Protein AF-A0A9P5YSJ4-F1 (afdb_monomer_lite)

Sequence (123 aa):
MPAFKGSVMRPAPGRNPAHFGEIRGFPVGSRWPGRRELCDDGVHAPLTGGIHGRMREGAFSVVLSGGYDDDIDLGNEFTYTGQGGQSRREKGVRWDNVQIKDQEWTRGNLALAISWRTKKVPL

Foldseek 3Di:
DDDDPDCQDAAAPPAALAAADDQPPADPPRDDPALNVCCNSSVARDRDDFWDFDLQAATRGGDDDCLDVPWADPPVDIDDDDDDQFDDDDPPDPHRRDRNDDDDCDDRNSRHVVCVVVVDHHD

InterPro domains:
  IPR003105 SRA-YDG [PF02182] (19-120)
  IPR003105 SRA-YDG [PS51015] (21-123)
  IPR003105 SRA-YDG [SM00466] (16-123)
  IPR015947 PUA-like superfamily [SSF88697] (16-116)
  IPR036987 SRA-YDG superfamily [G3DSA:2.30.280.10] (11-122)
  IPR045134 UHRF1/2-like [PTHR14140] (16-120)

Radius of gyration: 14.96 Å; chains: 1; bounding box: 36×37×41 Å

pLDDT: mean 84.12, std 16.14, range [28.53, 97.12]

Structure (mmCIF, N/CA/C/O backbone):
data_AF-A0A9P5YSJ4-F1
#
_entry.id   AF-A0A9P5YSJ4-F1
#
loop_
_atom_site.group_PDB
_atom_site.id
_atom_site.type_symbol
_atom_site.label_atom_id
_atom_site.label_alt_id
_atom_site.label_comp_id
_atom_site.label_asym_id
_atom_site.label_entity_id
_atom_site.label_seq_id
_atom_site.pdbx_PDB_ins_code
_atom_site.Cartn_x
_atom_site.Cartn_y
_atom_site.Cartn_z
_atom_site.occupancy
_atom_site.B_iso_or_equiv
_atom_site.auth_seq_id
_atom_site.auth_comp_id
_atom_site.auth_asym_id
_atom_site.auth_atom_id
_atom_site.pdbx_PDB_model_num
ATOM 1 N N . MET A 1 1 ? 5.911 21.666 -4.340 1.00 35.66 1 MET A N 1
ATOM 2 C CA . MET A 1 1 ? 5.943 20.302 -4.916 1.00 35.66 1 MET A CA 1
ATOM 3 C C . MET A 1 1 ? 4.606 20.041 -5.595 1.00 35.66 1 MET A C 1
ATOM 5 O O . MET A 1 1 ? 3.603 20.126 -4.893 1.00 35.66 1 MET A O 1
ATOM 9 N N . PRO A 1 2 ? 4.538 19.813 -6.917 1.00 28.53 2 PRO A N 1
ATOM 10 C CA . PRO A 1 2 ? 3.259 19.590 -7.580 1.00 28.53 2 PRO A CA 1
ATOM 11 C C . PRO A 1 2 ? 2.683 18.231 -7.161 1.00 28.53 2 PRO A C 1
ATOM 13 O O . PRO A 1 2 ? 3.406 17.240 -7.052 1.00 28.53 2 PRO A O 1
ATOM 16 N N . ALA A 1 3 ? 1.381 18.207 -6.883 1.00 34.78 3 ALA A N 1
ATOM 17 C CA . ALA A 1 3 ? 0.645 16.998 -6.548 1.00 34.78 3 ALA A CA 1
ATOM 18 C C . ALA A 1 3 ? 0.720 15.981 -7.698 1.00 34.78 3 ALA A C 1
ATOM 20 O O . ALA A 1 3 ? 0.658 16.336 -8.876 1.00 34.78 3 ALA A O 1
ATOM 21 N N . PHE A 1 4 ? 0.851 14.704 -7.346 1.00 37.28 4 PHE A N 1
ATOM 22 C CA . PHE A 1 4 ? 0.876 13.599 -8.295 1.00 37.28 4 PHE A CA 1
ATOM 23 C C . PHE A 1 4 ? -0.437 13.563 -9.105 1.00 37.28 4 PHE A C 1
ATOM 25 O O . PHE A 1 4 ? -1.494 13.302 -8.539 1.00 37.28 4 PHE A O 1
ATOM 32 N N . LYS A 1 5 ? -0.385 13.802 -10.427 1.00 32.56 5 LYS A N 1
ATOM 33 C CA . LYS A 1 5 ? -1.513 13.623 -11.371 1.00 32.56 5 LYS A CA 1
ATOM 34 C C . LYS A 1 5 ? -1.737 12.133 -11.694 1.00 32.56 5 LYS A C 1
ATOM 36 O O . LYS A 1 5 ? -1.721 11.725 -12.850 1.00 32.56 5 LYS A O 1
ATOM 41 N N . GLY A 1 6 ? -1.904 11.300 -10.671 1.00 39.47 6 GLY A N 1
ATOM 42 C CA . GLY A 1 6 ? -2.581 10.013 -10.828 1.00 39.47 6 GLY A CA 1
ATOM 43 C C . GLY A 1 6 ? -4.066 10.261 -10.607 1.00 39.47 6 GLY A C 1
ATOM 44 O O . GLY A 1 6 ? -4.416 10.908 -9.624 1.00 39.47 6 GLY A O 1
ATOM 45 N N . SER A 1 7 ? -4.931 9.823 -11.518 1.00 43.53 7 SER A N 1
ATOM 46 C CA . SER A 1 7 ? -6.385 9.925 -11.380 1.00 43.53 7 SER A CA 1
ATOM 47 C C . SER A 1 7 ? -6.856 9.115 -10.168 1.00 43.53 7 SER A C 1
ATOM 49 O O . SER A 1 7 ? -7.255 7.960 -10.298 1.00 43.53 7 SER A O 1
ATOM 51 N N . VAL A 1 8 ? -6.775 9.697 -8.971 1.00 53.78 8 VAL A N 1
ATOM 52 C CA . VAL A 1 8 ? -7.507 9.198 -7.810 1.00 53.78 8 VAL A CA 1
ATOM 53 C C . VAL A 1 8 ? -8.962 9.501 -8.118 1.00 53.78 8 VAL A C 1
ATOM 55 O O . VAL A 1 8 ? -9.412 10.644 -8.011 1.00 53.78 8 VAL A O 1
ATOM 58 N N . MET A 1 9 ? -9.666 8.496 -8.629 1.00 61.09 9 MET A N 1
ATOM 59 C CA . MET A 1 9 ? -11.098 8.604 -8.832 1.00 61.09 9 MET A CA 1
ATOM 60 C C . MET A 1 9 ? -11.746 8.827 -7.466 1.00 61.09 9 MET A C 1
ATOM 62 O O . MET A 1 9 ? -11.280 8.300 -6.454 1.00 61.09 9 MET A O 1
ATOM 66 N N . ARG A 1 10 ? -12.755 9.698 -7.422 1.00 76.31 10 ARG A N 1
ATOM 67 C CA . ARG A 1 10 ? -13.410 10.028 -6.161 1.00 76.31 10 ARG A CA 1
ATOM 68 C C . ARG A 1 10 ? -14.288 8.838 -5.750 1.00 76.31 10 ARG A C 1
ATOM 70 O O . ARG A 1 10 ? -15.048 8.367 -6.594 1.00 76.31 10 ARG A O 1
ATOM 77 N N . PRO A 1 11 ? -14.185 8.376 -4.496 1.00 84.69 11 PRO A N 1
ATOM 78 C CA . PRO A 1 11 ? -15.149 7.464 -3.890 1.00 84.69 11 PRO A CA 1
ATOM 79 C C . PRO A 1 11 ? -16.582 7.978 -4.017 1.00 84.69 11 PRO A C 1
ATOM 81 O O . PRO A 1 11 ? -16.802 9.164 -4.299 1.00 84.69 11 PRO A O 1
ATOM 84 N N . ALA A 1 12 ? -17.553 7.117 -3.714 1.00 87.75 12 ALA A N 1
ATOM 85 C CA . ALA A 1 12 ? -18.939 7.538 -3.607 1.00 87.75 12 ALA A CA 1
ATOM 86 C C . ALA A 1 12 ? -19.092 8.670 -2.566 1.00 87.75 12 ALA A C 1
ATOM 88 O O . ALA A 1 12 ? -18.323 8.742 -1.595 1.00 87.75 12 ALA A O 1
ATOM 89 N N . PRO A 1 13 ? -20.075 9.574 -2.741 1.00 88.00 13 PRO A N 1
ATOM 90 C CA . PRO A 1 13 ? -20.339 10.639 -1.781 1.0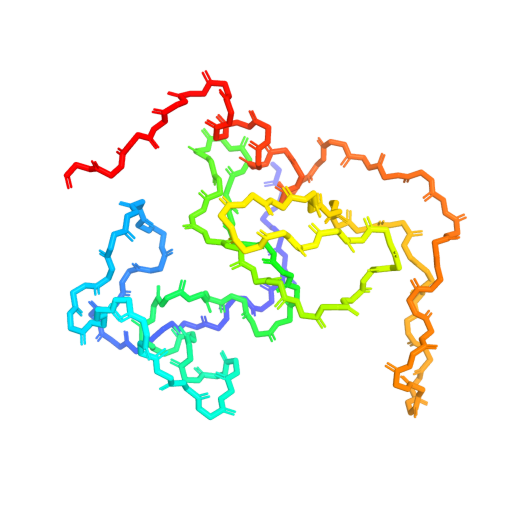0 88.00 13 PRO A CA 1
ATOM 91 C C . PRO A 1 13 ? -20.433 10.112 -0.342 1.00 88.00 13 PRO A C 1
ATOM 93 O O . PRO A 1 13 ? -21.083 9.105 -0.078 1.00 88.00 13 PRO A O 1
ATOM 96 N N . GLY A 1 14 ? -19.766 10.793 0.593 1.00 86.31 14 GLY A N 1
ATOM 97 C CA . GLY A 1 14 ? -19.744 10.406 2.009 1.00 86.31 14 GLY A CA 1
ATOM 98 C C . GLY A 1 14 ? -18.691 9.359 2.392 1.00 86.31 14 GLY A C 1
ATOM 99 O O . GLY A 1 14 ? -18.572 9.040 3.573 1.00 86.31 14 GLY A O 1
ATOM 100 N N . ARG A 1 15 ? -17.886 8.851 1.449 1.00 89.06 15 ARG A N 1
ATOM 101 C CA . ARG A 1 15 ? -16.777 7.930 1.747 1.00 89.06 15 ARG A CA 1
ATOM 102 C C . ARG A 1 15 ? -15.437 8.665 1.851 1.00 89.06 15 ARG A C 1
ATOM 104 O O . ARG A 1 15 ? -15.091 9.475 0.991 1.00 89.06 15 ARG A O 1
ATOM 111 N N . ASN A 1 16 ? -14.662 8.351 2.894 1.00 89.19 16 ASN A N 1
ATOM 112 C CA . ASN A 1 16 ? -13.289 8.829 3.070 1.00 89.19 16 ASN A CA 1
ATOM 113 C C . ASN A 1 16 ? -12.294 7.655 2.981 1.00 89.19 16 ASN A C 1
ATOM 115 O O . ASN A 1 16 ? -12.172 6.902 3.942 1.00 89.19 16 ASN A O 1
ATOM 119 N N . PRO A 1 17 ? -11.542 7.526 1.880 1.00 88.00 17 PRO A N 1
ATOM 120 C CA . PRO A 1 17 ? -10.584 6.448 1.685 1.00 88.00 17 PRO A CA 1
ATOM 121 C C . PRO A 1 17 ? -9.225 6.756 2.318 1.00 88.00 17 PRO A C 1
ATOM 123 O O . PRO A 1 17 ? -8.362 5.886 2.387 1.00 88.00 17 PRO A O 1
ATOM 126 N N . ALA A 1 18 ? -8.997 8.006 2.733 1.00 91.12 18 ALA A N 1
ATOM 127 C CA . ALA A 1 18 ? -7.839 8.423 3.513 1.00 91.12 18 ALA A CA 1
ATOM 128 C C . ALA A 1 18 ? -8.173 8.302 5.008 1.00 91.12 18 ALA A C 1
ATOM 130 O O . ALA A 1 18 ? -8.123 9.274 5.763 1.00 91.12 18 ALA A O 1
ATOM 131 N N . HIS A 1 19 ? -8.601 7.104 5.399 1.00 90.19 19 HIS A N 1
ATOM 132 C CA . HIS A 1 19 ? -8.939 6.723 6.762 1.00 90.19 19 HIS A CA 1
ATOM 133 C C . HIS A 1 19 ? -8.015 5.579 7.185 1.00 90.19 19 HIS A C 1
ATOM 135 O O . HIS A 1 19 ? -7.749 4.677 6.394 1.00 90.19 19 HIS A O 1
ATOM 141 N N . PHE A 1 20 ? -7.492 5.639 8.409 1.00 92.25 20 PHE A N 1
ATOM 142 C CA . PHE A 1 20 ? -6.747 4.528 8.992 1.00 92.25 20 PHE A CA 1
ATOM 143 C C . PHE A 1 20 ? -7.724 3.630 9.733 1.00 92.25 20 PHE A C 1
ATOM 145 O O . PHE A 1 20 ? -8.369 4.102 10.665 1.00 92.25 20 PHE A O 1
ATOM 152 N N . GLY A 1 21 ? -7.781 2.356 9.349 1.00 92.06 21 GLY A N 1
ATOM 153 C CA . GLY A 1 21 ? -8.611 1.369 10.026 1.00 92.06 21 GLY A CA 1
ATOM 154 C C . GLY A 1 21 ? -9.794 0.871 9.229 1.00 92.06 21 GLY A C 1
ATOM 155 O O . GLY A 1 21 ? -9.824 0.939 8.001 1.00 92.06 21 GLY A O 1
ATOM 156 N N . GLU A 1 22 ? -10.742 0.308 9.969 1.00 91.94 22 GLU A N 1
ATOM 157 C CA . GLU A 1 22 ? -11.909 -0.359 9.417 1.00 91.94 22 GLU A CA 1
ATOM 158 C C . GLU A 1 22 ? -12.846 0.625 8.713 1.00 91.94 22 GLU A C 1
ATOM 160 O O . GLU A 1 22 ? -13.151 1.713 9.204 1.00 91.94 22 GLU A O 1
ATOM 165 N N . ILE A 1 23 ? -13.373 0.209 7.563 1.00 92.31 23 ILE A N 1
ATOM 166 C CA . ILE A 1 23 ? -14.403 0.969 6.862 1.00 92.31 23 ILE A CA 1
ATOM 167 C C . ILE A 1 23 ? -15.772 0.455 7.301 1.00 92.31 23 ILE A C 1
ATOM 169 O O . ILE A 1 23 ? -16.128 -0.704 7.088 1.00 92.31 23 ILE A O 1
ATOM 173 N N . ARG A 1 24 ? -16.578 1.345 7.889 1.00 91.19 24 ARG A N 1
ATOM 174 C CA . ARG A 1 24 ? -17.929 1.012 8.363 1.00 91.19 24 ARG A CA 1
ATOM 175 C C . ARG A 1 24 ? -18.786 0.396 7.252 1.00 91.19 24 ARG A C 1
ATOM 177 O O . ARG A 1 24 ? -18.911 0.963 6.161 1.00 91.19 24 ARG A O 1
ATOM 184 N N . GLY A 1 25 ? -19.430 -0.720 7.593 1.00 92.81 25 GLY A N 1
ATOM 185 C CA . GLY A 1 25 ? -20.307 -1.485 6.704 1.00 92.81 25 GLY A CA 1
ATOM 186 C C . GLY A 1 25 ? -19.614 -2.623 5.952 1.00 92.81 25 GLY A C 1
ATOM 187 O O . GLY A 1 25 ? -20.308 -3.401 5.308 1.00 92.81 25 GLY A O 1
ATOM 188 N N . PHE A 1 26 ? -18.288 -2.755 6.066 1.00 94.19 26 PHE A N 1
ATOM 189 C CA . PHE A 1 26 ? -17.510 -3.777 5.362 1.00 94.19 26 PHE A CA 1
ATOM 190 C C . PHE A 1 26 ? -16.632 -4.567 6.338 1.00 94.19 26 PHE A C 1
ATOM 192 O O . PHE A 1 26 ? -15.452 -4.250 6.498 1.00 94.19 26 PHE A O 1
ATOM 199 N N . PRO A 1 27 ? -17.187 -5.586 7.022 1.00 95.50 27 PRO A N 1
ATOM 200 C CA . PRO A 1 27 ? -16.397 -6.445 7.897 1.00 95.50 27 PRO A CA 1
ATOM 201 C C . PRO A 1 27 ? -15.356 -7.252 7.106 1.00 95.50 27 PRO A C 1
ATOM 203 O O . PRO A 1 27 ? -15.470 -7.429 5.887 1.00 95.50 27 PRO A O 1
ATOM 206 N N . VAL A 1 28 ? -14.360 -7.793 7.812 1.00 95.81 28 VAL A N 1
ATOM 207 C CA . VAL A 1 28 ? -13.384 -8.734 7.240 1.00 95.81 28 VAL A CA 1
ATOM 208 C C . VAL A 1 28 ? -14.113 -9.881 6.526 1.00 95.81 28 VAL A C 1
ATOM 210 O O . VAL A 1 28 ? -15.081 -10.436 7.043 1.00 95.81 28 VAL A O 1
ATOM 213 N N . GLY A 1 29 ? -13.660 -10.213 5.314 1.00 95.88 29 GLY A N 1
ATOM 214 C CA . GLY A 1 29 ? -14.298 -11.207 4.441 1.00 95.88 29 GLY A CA 1
ATOM 215 C C . GLY A 1 29 ? -15.295 -10.629 3.429 1.00 95.88 29 GLY A C 1
ATOM 216 O O . GLY A 1 29 ? -15.768 -11.372 2.565 1.00 95.88 29 GLY A O 1
ATOM 217 N N . SER A 1 30 ? -15.577 -9.322 3.486 1.00 97.12 30 SER A N 1
ATOM 218 C CA . SER A 1 30 ? -16.336 -8.612 2.445 1.00 97.12 30 SER A CA 1
ATOM 219 C C . SER A 1 30 ? -15.694 -8.785 1.064 1.00 97.12 30 SER A C 1
ATOM 221 O O . SER A 1 30 ? -14.471 -8.872 0.937 1.00 97.12 30 SER A O 1
ATOM 223 N N . ARG A 1 31 ? -16.526 -8.858 0.018 1.00 96.94 31 ARG A N 1
ATOM 224 C CA . ARG A 1 31 ? -16.097 -9.133 -1.361 1.00 96.94 31 ARG A CA 1
ATOM 225 C C . ARG A 1 31 ? -16.601 -8.057 -2.306 1.00 96.94 31 ARG A 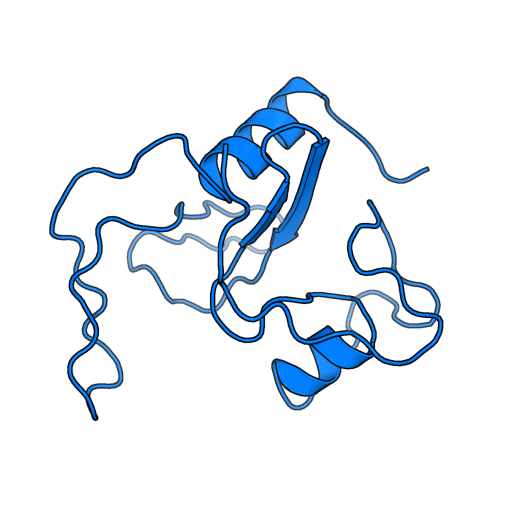C 1
ATOM 227 O O . ARG A 1 31 ? -17.734 -7.603 -2.179 1.00 96.94 31 ARG A O 1
ATOM 234 N N . TRP A 1 32 ? -15.779 -7.735 -3.298 1.00 95.69 32 TRP A N 1
ATOM 235 C CA . TRP A 1 32 ? -16.100 -6.777 -4.350 1.00 95.69 32 TRP A CA 1
ATOM 236 C C . TRP A 1 32 ? -15.885 -7.408 -5.728 1.00 95.69 32 TRP A C 1
ATOM 238 O O . TRP A 1 32 ? -14.949 -8.197 -5.881 1.00 95.69 32 TRP A O 1
ATOM 248 N N . PRO A 1 33 ? -16.701 -7.052 -6.739 1.00 94.81 33 PRO A N 1
ATOM 249 C CA . PRO A 1 33 ? -16.493 -7.490 -8.120 1.00 94.81 33 PRO A CA 1
ATOM 250 C C . PRO A 1 33 ? -15.156 -7.020 -8.704 1.00 94.81 33 PRO A C 1
ATOM 252 O O . PRO A 1 33 ? -14.554 -7.718 -9.519 1.00 94.81 33 PRO A O 1
ATOM 255 N N . GLY A 1 34 ? -14.675 -5.848 -8.282 1.00 92.69 34 GLY A N 1
ATOM 256 C CA . GLY A 1 34 ? -13.414 -5.306 -8.752 1.00 92.69 34 GLY A CA 1
ATOM 257 C C . GLY A 1 34 ? -12.937 -4.065 -8.003 1.00 92.69 34 GLY A C 1
ATOM 258 O O . GLY A 1 34 ? -13.430 -3.669 -6.945 1.00 92.69 34 GLY A O 1
ATOM 259 N N . ARG A 1 35 ? -11.903 -3.443 -8.580 1.00 93.56 35 ARG A N 1
ATOM 260 C CA . ARG A 1 35 ? -11.229 -2.261 -8.022 1.00 93.56 35 ARG A CA 1
ATOM 261 C C . ARG A 1 35 ? -12.099 -1.009 -8.026 1.00 93.56 35 ARG A C 1
ATOM 263 O O . ARG A 1 35 ? -11.819 -0.086 -7.265 1.00 93.56 35 ARG A O 1
ATOM 270 N N . ARG A 1 36 ? -13.124 -0.961 -8.880 1.00 94.06 36 ARG A N 1
ATOM 271 C CA . ARG A 1 36 ? -14.023 0.187 -8.974 1.00 94.06 36 ARG A CA 1
ATOM 272 C C . ARG A 1 36 ? -14.930 0.267 -7.753 1.00 94.06 36 ARG A C 1
ATOM 274 O O . ARG A 1 36 ? -15.017 1.327 -7.146 1.00 94.06 36 ARG A O 1
ATOM 281 N N . GLU A 1 37 ? -15.505 -0.856 -7.356 1.00 94.88 37 GLU A N 1
ATOM 282 C CA . GLU A 1 37 ? -16.408 -0.963 -6.215 1.00 94.88 37 GLU A CA 1
ATOM 283 C C . GLU A 1 37 ? -15.640 -0.787 -4.894 1.00 94.88 37 GLU A C 1
ATOM 285 O O . GLU A 1 37 ? -16.078 -0.040 -4.026 1.00 94.88 37 GLU A O 1
ATOM 290 N N . LEU A 1 38 ? -14.419 -1.336 -4.792 1.00 94.12 38 LEU A N 1
ATOM 291 C CA . LEU A 1 38 ? -13.482 -1.057 -3.685 1.00 94.12 38 LEU A CA 1
ATOM 292 C C . LEU A 1 38 ? -13.183 0.444 -3.509 1.00 94.12 38 LEU A C 1
ATOM 294 O O . LEU A 1 38 ? -13.036 0.927 -2.382 1.00 94.12 38 LEU A O 1
ATOM 298 N N . CYS A 1 39 ? -13.049 1.174 -4.621 1.00 94.56 39 CYS A N 1
ATOM 299 C CA . CYS A 1 39 ? -12.825 2.619 -4.625 1.00 94.56 39 CYS A CA 1
ATOM 300 C C . CYS A 1 39 ? -14.085 3.371 -4.194 1.00 94.56 39 CYS A C 1
ATOM 302 O O . CYS A 1 39 ? -14.002 4.253 -3.337 1.00 94.56 39 CYS A O 1
ATOM 304 N N . ASP A 1 40 ? -15.240 3.001 -4.751 1.00 94.38 40 ASP A N 1
ATOM 305 C CA . ASP A 1 40 ? -16.519 3.642 -4.453 1.00 94.38 40 ASP A CA 1
ATOM 306 C C . ASP A 1 40 ? -16.900 3.498 -2.979 1.00 94.38 40 ASP A C 1
ATOM 308 O O . ASP A 1 40 ? -17.328 4.481 -2.376 1.00 94.38 40 ASP A O 1
ATOM 312 N N . ASP A 1 41 ? -16.618 2.347 -2.370 1.00 95.12 41 ASP A N 1
ATOM 313 C CA . ASP A 1 41 ? -16.847 2.091 -0.945 1.00 95.12 41 ASP A CA 1
ATOM 314 C C . ASP A 1 41 ? -15.783 2.690 -0.013 1.00 95.12 41 ASP A C 1
ATOM 316 O O . ASP A 1 41 ? -15.951 2.707 1.209 1.00 95.12 41 ASP A O 1
ATOM 320 N N . GLY A 1 42 ? -14.703 3.239 -0.573 1.00 93.94 42 GLY A N 1
ATOM 321 C CA . GLY A 1 42 ? -13.629 3.887 0.175 1.00 93.94 42 GLY A CA 1
ATOM 322 C C . GLY A 1 42 ? -12.624 2.929 0.822 1.00 93.94 42 GLY A C 1
ATOM 323 O O . GLY A 1 42 ? -11.767 3.386 1.570 1.00 93.94 42 GLY A O 1
ATOM 324 N N . VAL A 1 43 ? -12.675 1.631 0.521 1.00 95.44 43 VAL A N 1
ATOM 325 C CA . VAL A 1 43 ? -11.731 0.630 1.054 1.00 95.44 43 VAL A CA 1
ATOM 326 C C . VAL A 1 43 ? -10.346 0.787 0.424 1.00 95.44 43 VAL A C 1
ATOM 328 O O . VAL A 1 43 ? -9.317 0.771 1.105 1.00 95.44 43 VAL A O 1
ATOM 331 N N . HIS A 1 44 ? -10.294 1.001 -0.891 1.00 95.50 44 HIS A N 1
ATOM 332 C CA . HIS A 1 44 ? -9.040 1.249 -1.593 1.00 95.50 44 HIS A CA 1
ATOM 333 C C . HIS A 1 44 ? -9.260 2.163 -2.802 1.00 95.50 44 HIS A C 1
ATOM 335 O O . HIS A 1 44 ? -9.763 1.736 -3.837 1.00 95.50 44 HIS A O 1
ATOM 341 N N . ALA A 1 45 ? -8.879 3.438 -2.675 1.00 94.00 45 ALA A N 1
ATOM 342 C CA . ALA A 1 45 ? -9.177 4.458 -3.687 1.00 94.00 45 ALA A CA 1
ATOM 343 C C . ALA A 1 45 ? -8.476 4.283 -5.049 1.00 94.00 45 ALA A C 1
ATOM 345 O O . ALA A 1 45 ? -9.099 4.593 -6.066 1.00 94.00 45 ALA A O 1
ATOM 346 N N . PRO A 1 46 ? -7.204 3.850 -5.142 1.00 93.12 46 PRO A N 1
ATOM 347 C CA . PRO A 1 46 ? -6.585 3.621 -6.441 1.00 93.12 46 PRO A CA 1
ATOM 348 C C . PRO A 1 46 ? -7.362 2.564 -7.238 1.00 93.12 46 PRO A C 1
ATOM 350 O O . PRO A 1 46 ? -7.728 1.524 -6.698 1.00 93.12 46 PRO A O 1
ATOM 353 N N . LEU A 1 47 ? -7.577 2.788 -8.536 1.00 90.19 47 LEU A N 1
ATOM 354 C CA . LEU A 1 47 ? -8.078 1.739 -9.442 1.00 90.19 47 LEU A CA 1
ATOM 355 C C . LEU A 1 47 ? -6.945 0.837 -9.942 1.00 90.19 47 LEU A C 1
ATOM 357 O O . LEU A 1 47 ? -7.145 -0.334 -10.248 1.00 90.19 47 LEU A O 1
ATOM 361 N N . THR A 1 48 ? -5.747 1.411 -10.002 1.00 82.38 48 THR A N 1
ATOM 362 C CA . THR A 1 48 ? -4.505 0.771 -10.423 1.00 82.38 48 THR A CA 1
ATOM 363 C C . THR A 1 48 ? -3.428 1.057 -9.384 1.00 82.38 48 THR A C 1
ATOM 365 O O . THR A 1 48 ? -3.338 2.182 -8.892 1.00 82.38 48 THR A O 1
ATOM 368 N N . GLY A 1 49 ? -2.581 0.071 -9.096 1.00 87.94 49 GLY A N 1
ATOM 369 C CA . GLY A 1 49 ? -1.550 0.158 -8.059 1.00 87.94 49 GLY A CA 1
ATOM 370 C C . GLY A 1 49 ? -2.003 -0.482 -6.752 1.00 87.94 49 GLY A C 1
ATOM 371 O O . GLY A 1 49 ? -3.188 -0.484 -6.437 1.00 87.94 49 GLY A O 1
ATOM 372 N N . GLY A 1 50 ? -1.071 -1.085 -6.024 1.00 92.75 50 GLY A N 1
ATOM 373 C CA . GLY A 1 50 ? -1.405 -1.843 -4.821 1.00 92.75 50 GLY A CA 1
ATOM 374 C C . GLY A 1 50 ? -1.407 -1.019 -3.534 1.00 92.75 50 GLY A C 1
ATOM 375 O O . GLY A 1 50 ? -1.994 -1.459 -2.562 1.00 92.75 50 GLY A O 1
ATOM 376 N N . ILE A 1 51 ? -0.815 0.183 -3.503 1.00 95.31 51 ILE A N 1
ATOM 377 C CA . ILE A 1 51 ? -0.663 0.983 -2.273 1.00 95.31 51 ILE A CA 1
ATOM 378 C C . ILE A 1 51 ? -1.502 2.263 -2.355 1.00 95.31 51 ILE A C 1
ATOM 380 O O . ILE A 1 51 ? -1.338 3.062 -3.279 1.00 95.31 51 ILE A O 1
ATOM 384 N N . HIS A 1 52 ? -2.342 2.503 -1.346 1.00 95.50 52 HIS A N 1
ATOM 385 C CA . HIS A 1 52 ? -3.004 3.784 -1.118 1.00 95.50 52 HIS A CA 1
ATOM 386 C C . HIS A 1 52 ? -2.401 4.467 0.109 1.00 95.50 52 HIS A C 1
ATOM 388 O O . HIS A 1 52 ? -2.465 3.935 1.213 1.00 95.50 52 HIS A O 1
ATOM 394 N N . GLY A 1 53 ? -1.818 5.655 -0.052 1.00 94.50 53 GLY A N 1
ATOM 395 C CA . GLY A 1 53 ? -1.168 6.338 1.063 1.00 94.50 53 GLY A CA 1
ATOM 396 C C . GLY A 1 53 ? -0.669 7.735 0.740 1.00 94.50 53 GLY A C 1
ATOM 397 O O . GLY A 1 53 ? -0.625 8.159 -0.417 1.00 94.50 53 GLY A O 1
ATOM 398 N N . ARG A 1 54 ? -0.245 8.445 1.786 1.00 94.00 54 ARG A N 1
ATOM 399 C CA . ARG A 1 54 ? 0.415 9.750 1.688 1.00 94.00 54 ARG A CA 1
ATOM 400 C C . ARG A 1 54 ? 1.768 9.695 2.380 1.00 94.00 54 ARG A C 1
ATOM 402 O O . ARG A 1 54 ? 1.880 9.275 3.527 1.00 94.00 54 ARG A O 1
ATOM 409 N N . MET A 1 55 ? 2.785 10.228 1.706 1.00 93.06 55 MET A N 1
ATOM 410 C CA . MET A 1 55 ? 4.192 10.205 2.140 1.00 93.06 55 MET A CA 1
ATOM 411 C C . MET A 1 55 ? 4.469 10.870 3.499 1.00 93.06 55 MET A C 1
ATOM 413 O O . MET A 1 55 ? 5.566 10.729 4.021 1.00 93.06 55 MET A O 1
ATOM 417 N N . ARG A 1 56 ? 3.524 11.642 4.046 1.00 92.06 56 ARG A N 1
ATOM 418 C CA . ARG A 1 56 ? 3.650 12.308 5.354 1.00 92.06 56 ARG A CA 1
ATOM 419 C C . ARG A 1 56 ? 2.724 11.734 6.423 1.00 92.06 56 ARG A C 1
ATOM 421 O O . ARG A 1 56 ? 2.862 12.094 7.583 1.00 92.06 56 ARG A O 1
ATOM 428 N N . GLU A 1 57 ? 1.777 10.882 6.043 1.00 92.19 57 GLU A N 1
ATOM 429 C CA . GLU A 1 57 ? 0.732 10.411 6.956 1.00 92.19 57 GLU A CA 1
ATOM 430 C C . GLU A 1 57 ? 0.816 8.911 7.216 1.00 92.19 57 GLU A C 1
ATOM 432 O O . GLU A 1 57 ? 0.564 8.510 8.351 1.00 92.19 57 GLU A O 1
ATOM 437 N N . GLY A 1 58 ? 1.164 8.126 6.191 1.00 94.38 58 GLY A N 1
ATOM 438 C CA . GLY A 1 58 ? 1.137 6.665 6.199 1.00 94.38 58 GLY A CA 1
ATOM 439 C C . GLY A 1 58 ? 0.384 6.090 4.994 1.00 94.38 58 GLY A C 1
ATOM 440 O O . GLY A 1 58 ? -0.218 6.822 4.199 1.00 94.38 58 GLY A O 1
ATOM 441 N N . ALA A 1 59 ? 0.444 4.771 4.848 1.00 95.44 59 ALA A N 1
ATOM 442 C CA . ALA A 1 59 ? -0.419 3.991 3.968 1.00 95.44 59 ALA A CA 1
ATOM 443 C C . ALA A 1 59 ? -1.752 3.670 4.663 1.00 95.44 59 ALA A C 1
ATOM 445 O O . ALA A 1 59 ? -1.755 3.227 5.809 1.00 95.44 59 ALA A O 1
ATOM 446 N N . PHE A 1 60 ? -2.859 3.901 3.957 1.00 94.06 60 PHE A N 1
ATOM 447 C CA . PHE A 1 60 ? -4.230 3.657 4.415 1.00 94.06 60 PHE A CA 1
ATOM 448 C C . PHE A 1 60 ? -4.697 2.238 4.080 1.00 94.06 60 PHE A C 1
ATOM 450 O O . PHE A 1 60 ? -5.370 1.607 4.883 1.00 94.06 60 PHE A O 1
ATOM 457 N N . SER A 1 61 ? -4.332 1.730 2.899 1.00 95.25 61 SER A N 1
ATOM 458 C CA . SER A 1 61 ? -4.643 0.359 2.489 1.00 95.25 61 SER A CA 1
ATOM 459 C C . SER A 1 61 ? -3.655 -0.172 1.452 1.00 95.25 61 SER A C 1
ATOM 461 O O . SER A 1 61 ? -3.033 0.595 0.706 1.00 95.25 61 SER A O 1
ATOM 463 N N . VAL A 1 62 ? -3.529 -1.500 1.406 1.00 95.06 62 VAL A N 1
ATOM 464 C CA . VAL A 1 62 ? -2.751 -2.245 0.409 1.00 95.06 62 VAL A CA 1
ATOM 465 C C . VAL A 1 62 ? -3.614 -3.315 -0.262 1.00 95.06 62 VAL A C 1
ATOM 467 O O . VAL A 1 62 ? -4.613 -3.746 0.308 1.00 95.06 62 VAL A O 1
ATOM 470 N N . VAL A 1 63 ? -3.239 -3.737 -1.468 1.00 93.94 63 VAL A N 1
ATOM 471 C CA . VAL A 1 63 ? -3.872 -4.837 -2.206 1.00 93.94 63 VAL A CA 1
ATOM 472 C C . VAL A 1 63 ? -2.797 -5.833 -2.618 1.00 93.94 63 VAL A C 1
ATOM 474 O O . VAL A 1 63 ? -1.921 -5.488 -3.409 1.00 93.94 63 VAL A O 1
ATOM 477 N N . LEU A 1 64 ? -2.907 -7.069 -2.132 1.00 90.44 64 LEU A N 1
ATOM 478 C CA . LEU A 1 64 ? -2.133 -8.208 -2.617 1.00 90.44 64 LEU A CA 1
ATOM 479 C C . LEU A 1 64 ? -2.850 -8.777 -3.844 1.00 90.44 64 LEU A C 1
ATOM 481 O O . LEU A 1 64 ? -3.988 -9.232 -3.750 1.00 90.44 64 LEU A O 1
ATOM 485 N N . SER A 1 65 ? -2.218 -8.697 -5.013 1.00 83.62 65 SER A N 1
ATOM 486 C CA . SER A 1 65 ? -2.812 -9.166 -6.275 1.00 83.62 65 SER A CA 1
ATOM 487 C C . SER A 1 65 ? -1.869 -10.028 -7.114 1.00 83.62 65 SER A C 1
ATOM 489 O O . SER A 1 65 ? -2.097 -10.153 -8.316 1.00 83.62 65 SER A O 1
ATOM 491 N N . GLY A 1 66 ? -0.788 -10.548 -6.517 1.00 76.25 66 GLY A N 1
ATOM 492 C CA . GLY A 1 66 ? 0.238 -11.333 -7.218 1.00 76.25 66 GLY A CA 1
ATOM 493 C C . GLY A 1 66 ? 0.901 -10.559 -8.357 1.00 76.25 66 GLY A C 1
ATOM 494 O O . GLY A 1 66 ? 1.148 -11.109 -9.420 1.00 76.25 66 GLY A O 1
ATOM 495 N N . GLY A 1 67 ? 1.074 -9.244 -8.189 1.00 71.69 67 GLY A N 1
ATOM 496 C CA . GLY A 1 67 ? 1.612 -8.369 -9.236 1.00 71.69 67 GLY A CA 1
ATOM 497 C C . GLY A 1 67 ? 3.139 -8.325 -9.290 1.00 71.69 67 GLY A C 1
ATOM 498 O O . GLY A 1 67 ? 3.670 -7.659 -10.183 1.00 71.69 67 GLY A O 1
ATOM 499 N N . TYR A 1 68 ? 3.789 -8.976 -8.326 1.00 70.19 68 TYR A N 1
ATOM 500 C CA . TYR A 1 68 ? 5.224 -9.027 -8.102 1.00 70.19 68 TYR A CA 1
ATOM 501 C C . TYR A 1 68 ? 5.605 -10.465 -7.777 1.00 70.19 68 TYR A C 1
ATOM 503 O O . TYR A 1 68 ? 4.967 -11.089 -6.931 1.00 70.19 68 TYR A O 1
ATOM 511 N N . ASP A 1 69 ? 6.646 -10.963 -8.437 1.00 66.75 69 ASP A N 1
ATOM 512 C CA . ASP A 1 69 ? 7.113 -12.340 -8.254 1.00 66.75 69 ASP A CA 1
ATOM 513 C C . ASP A 1 69 ? 7.715 -12.566 -6.851 1.00 66.75 69 ASP A C 1
ATOM 515 O O . ASP A 1 69 ? 7.772 -13.699 -6.381 1.00 66.75 69 ASP A O 1
ATOM 519 N N . ASP A 1 70 ? 8.110 -11.484 -6.169 1.00 75.31 70 ASP A N 1
ATOM 520 C CA . ASP A 1 70 ? 8.725 -11.497 -4.836 1.00 75.31 70 ASP A CA 1
ATOM 521 C C . ASP A 1 70 ? 7.710 -11.465 -3.671 1.00 75.31 70 ASP A C 1
ATOM 523 O O . ASP A 1 70 ? 8.107 -11.505 -2.503 1.00 75.31 70 ASP A O 1
ATOM 527 N N . ASP A 1 71 ? 6.403 -11.372 -3.947 1.00 80.56 71 ASP A N 1
ATOM 528 C CA . ASP A 1 71 ? 5.383 -11.370 -2.892 1.00 80.56 71 ASP A CA 1
ATOM 529 C C . ASP A 1 71 ? 5.254 -12.773 -2.258 1.00 80.56 71 ASP A C 1
ATOM 531 O O . ASP A 1 71 ? 5.039 -13.772 -2.945 1.00 80.56 71 ASP A O 1
ATOM 535 N N . ILE A 1 72 ? 5.323 -12.846 -0.923 1.00 83.69 72 ILE A N 1
ATOM 536 C CA . ILE A 1 72 ? 5.120 -14.085 -0.150 1.00 83.69 72 ILE A CA 1
ATOM 537 C C . ILE A 1 72 ? 3.890 -13.905 0.736 1.00 83.69 72 ILE A C 1
ATOM 539 O O . ILE A 1 72 ? 3.886 -13.016 1.585 1.00 83.69 72 ILE A O 1
ATOM 543 N N . ASP A 1 73 ? 2.881 -14.762 0.579 1.00 86.94 73 ASP A N 1
ATOM 544 C CA . ASP A 1 73 ? 1.663 -14.779 1.400 1.00 86.94 73 ASP A CA 1
ATOM 545 C C . ASP A 1 73 ? 1.608 -16.055 2.258 1.00 86.94 73 ASP A C 1
ATOM 547 O O . ASP A 1 73 ? 1.559 -17.170 1.735 1.00 86.94 73 ASP A O 1
ATOM 551 N N . LEU A 1 74 ? 1.641 -15.883 3.582 1.00 90.25 74 LEU A N 1
ATOM 552 C CA . LEU A 1 74 ? 1.553 -16.948 4.589 1.00 90.25 74 LEU A CA 1
ATOM 553 C C . LEU A 1 74 ? 0.237 -16.861 5.388 1.00 90.25 74 LEU A C 1
ATOM 555 O O . LEU A 1 74 ? 0.121 -17.417 6.483 1.00 90.25 74 LEU A O 1
ATOM 559 N N . GLY A 1 75 ? -0.759 -16.136 4.872 1.00 89.69 75 GLY A N 1
ATOM 560 C CA . GLY A 1 75 ? -2.048 -15.898 5.512 1.00 89.69 75 GLY A CA 1
ATOM 561 C C . GLY A 1 75 ? -1.985 -14.784 6.556 1.00 89.69 75 GLY A C 1
ATOM 562 O O . GLY A 1 75 ? -2.409 -13.661 6.297 1.00 89.69 75 GLY A O 1
ATOM 563 N N . ASN A 1 76 ? -1.469 -15.083 7.751 1.00 91.75 76 ASN A N 1
ATOM 564 C CA . ASN A 1 76 ? -1.402 -14.099 8.846 1.00 91.75 76 ASN A CA 1
ATOM 565 C C . ASN A 1 76 ? -0.264 -13.085 8.671 1.00 91.75 76 ASN A C 1
ATOM 567 O O . ASN A 1 76 ? -0.283 -12.011 9.272 1.00 91.75 76 ASN A O 1
ATOM 571 N N . GLU A 1 77 ? 0.729 -13.440 7.866 1.00 91.56 77 GLU A N 1
ATOM 572 C CA . GLU A 1 77 ? 1.911 -12.639 7.592 1.00 91.56 77 GLU A CA 1
ATOM 573 C C . GLU A 1 77 ? 2.199 -12.677 6.097 1.00 91.56 77 GLU A C 1
ATOM 575 O O . GLU A 1 77 ? 1.932 -13.671 5.421 1.00 91.56 77 GLU A O 1
ATOM 580 N N . PHE A 1 78 ? 2.755 -11.588 5.581 1.00 92.69 78 PHE A N 1
ATOM 581 C CA . PHE A 1 78 ? 3.142 -11.502 4.184 1.00 92.69 78 PHE A CA 1
ATOM 582 C C . PHE A 1 78 ? 4.353 -10.587 4.000 1.00 92.69 78 PHE A C 1
ATOM 584 O O . PHE A 1 78 ? 4.565 -9.640 4.763 1.00 92.69 78 PHE A O 1
ATOM 591 N N . THR A 1 79 ? 5.129 -10.851 2.950 1.00 92.31 79 THR A N 1
ATOM 592 C CA . THR A 1 79 ? 6.143 -9.931 2.426 1.00 92.31 79 THR A CA 1
ATOM 593 C C . THR A 1 79 ? 5.562 -9.236 1.207 1.00 92.31 79 THR A C 1
ATOM 595 O O . THR A 1 79 ? 5.114 -9.898 0.276 1.00 92.31 79 THR A O 1
ATOM 598 N N . TYR A 1 80 ? 5.531 -7.903 1.239 1.00 91.81 80 TYR A N 1
ATOM 599 C CA . TYR A 1 80 ? 4.897 -7.086 0.208 1.00 91.81 80 TYR A CA 1
ATOM 600 C C . TYR A 1 80 ? 5.915 -6.222 -0.519 1.00 91.81 80 TYR A C 1
ATOM 602 O O . TYR A 1 80 ? 6.624 -5.425 0.107 1.00 91.81 80 TYR A O 1
ATOM 610 N N . THR A 1 81 ? 5.931 -6.327 -1.842 1.00 92.31 81 THR A N 1
ATOM 611 C CA . THR A 1 81 ? 6.868 -5.584 -2.677 1.00 92.31 81 THR A CA 1
ATOM 612 C C . THR A 1 81 ? 6.394 -4.150 -2.911 1.00 92.31 81 THR A C 1
ATOM 614 O O . THR A 1 81 ? 5.227 -3.870 -3.202 1.00 92.31 81 THR A O 1
ATOM 617 N N . GLY A 1 82 ? 7.315 -3.194 -2.780 1.00 91.38 82 GLY A N 1
ATOM 618 C CA . GLY A 1 82 ? 7.042 -1.789 -3.068 1.00 91.38 82 GLY A CA 1
ATOM 619 C C . GLY A 1 82 ? 6.665 -1.551 -4.535 1.00 91.38 82 GLY A C 1
ATOM 620 O O . GLY A 1 82 ? 6.848 -2.389 -5.413 1.00 91.38 82 GLY A O 1
ATOM 621 N N . GLN A 1 83 ? 6.130 -0.368 -4.824 1.00 90.88 83 GLN A N 1
ATOM 622 C CA . GLN A 1 83 ? 5.821 0.058 -6.182 1.00 90.88 83 GLN A CA 1
ATOM 623 C C . GLN A 1 83 ? 7.046 0.595 -6.935 1.00 90.88 83 GLN A C 1
ATOM 625 O O . GLN A 1 83 ? 7.876 1.314 -6.375 1.00 90.88 83 GLN A O 1
ATOM 630 N N . GLY A 1 84 ? 7.043 0.412 -8.257 1.00 90.81 84 GLY A N 1
ATOM 631 C CA . GLY A 1 84 ? 7.946 1.100 -9.178 1.00 90.81 84 GLY A CA 1
ATOM 632 C C . GLY A 1 84 ? 9.199 0.306 -9.524 1.00 90.81 84 GLY A C 1
ATOM 633 O O . GLY A 1 84 ? 9.518 -0.703 -8.915 1.00 90.81 84 GLY A O 1
ATOM 634 N N . GLY A 1 85 ? 9.906 0.771 -10.549 1.00 87.38 85 GLY A N 1
ATOM 635 C CA . GLY A 1 85 ? 11.071 0.076 -11.090 1.00 87.38 85 GLY A CA 1
ATOM 636 C C . GLY A 1 85 ? 10.756 -1.066 -12.058 1.00 87.38 85 GLY A C 1
ATOM 637 O O . GLY A 1 85 ? 11.682 -1.688 -12.564 1.00 87.38 85 GLY A O 1
ATOM 638 N N . GLN A 1 86 ? 9.478 -1.264 -12.396 1.00 85.56 86 GLN A N 1
ATOM 639 C CA . GLN A 1 86 ? 9.054 -2.149 -13.481 1.00 85.56 86 GLN A CA 1
ATOM 640 C C . GLN A 1 86 ? 9.185 -1.476 -14.850 1.00 85.56 86 GLN A C 1
ATOM 642 O O . GLN A 1 86 ? 9.082 -0.245 -14.966 1.00 85.56 86 GLN A O 1
ATOM 647 N N . SER A 1 87 ? 9.326 -2.289 -15.896 1.00 80.06 87 SER A N 1
ATOM 648 C CA . SER A 1 87 ? 9.085 -1.876 -17.277 1.00 80.06 87 SER A CA 1
ATOM 649 C C . SER A 1 87 ? 7.678 -1.309 -17.440 1.00 80.06 87 SER A C 1
ATOM 651 O O . SER A 1 87 ? 6.731 -1.651 -16.726 1.00 80.06 87 SER A O 1
ATOM 653 N N . ARG A 1 88 ? 7.523 -0.391 -18.398 1.00 72.81 88 ARG A N 1
ATOM 654 C CA . ARG A 1 88 ? 6.188 0.060 -18.780 1.00 72.81 88 ARG A CA 1
ATOM 655 C C . ARG A 1 88 ? 5.475 -1.124 -19.417 1.00 72.81 88 ARG A C 1
ATOM 657 O O . ARG A 1 88 ? 5.998 -1.665 -20.382 1.00 72.81 88 ARG A O 1
ATOM 664 N N . ARG A 1 89 ? 4.274 -1.439 -18.929 1.00 67.94 89 ARG A N 1
ATOM 665 C CA . ARG A 1 89 ? 3.436 -2.444 -19.577 1.00 67.94 89 ARG A CA 1
ATOM 666 C C . ARG A 1 89 ? 3.236 -2.126 -21.057 1.00 67.94 89 ARG A C 1
ATOM 668 O O . ARG A 1 89 ? 2.725 -1.051 -21.403 1.00 67.94 89 ARG A O 1
ATOM 675 N N . GLU A 1 90 ? 3.615 -3.057 -21.910 1.00 71.50 90 GLU A N 1
ATOM 676 C CA . GLU A 1 90 ? 3.198 -3.147 -23.291 1.00 71.50 90 GLU A CA 1
ATOM 677 C C . GLU A 1 90 ? 1.684 -3.360 -23.354 1.00 71.50 90 GLU A C 1
ATOM 679 O O . GLU A 1 90 ? 1.062 -4.095 -22.579 1.00 71.50 90 GLU A O 1
ATOM 684 N N . LYS A 1 91 ? 1.039 -2.658 -24.288 1.00 69.75 91 LYS A N 1
ATOM 685 C CA . LYS A 1 91 ? -0.410 -2.775 -24.459 1.00 69.75 91 LYS A CA 1
ATOM 686 C C . LYS A 1 91 ? -0.753 -4.198 -24.898 1.00 69.75 91 LYS A C 1
ATOM 688 O O . LYS A 1 91 ? -0.305 -4.639 -25.946 1.00 69.75 91 LYS A O 1
ATOM 693 N N . GLY A 1 92 ? -1.618 -4.863 -24.137 1.00 66.44 92 GLY A N 1
ATOM 694 C CA . GLY A 1 92 ? -2.119 -6.201 -24.462 1.00 66.44 92 GLY A CA 1
ATOM 695 C C . GLY A 1 92 ? -1.374 -7.343 -23.770 1.00 66.44 92 GLY A C 1
ATOM 696 O O . GLY A 1 92 ? -1.890 -8.459 -23.767 1.00 66.44 92 GLY A O 1
ATOM 697 N N . VAL A 1 93 ? -0.241 -7.078 -23.110 1.00 65.12 93 VAL A N 1
ATOM 698 C CA . VAL A 1 93 ? 0.464 -8.089 -22.317 1.00 65.12 93 VAL A CA 1
ATOM 699 C C . VAL A 1 93 ? -0.051 -8.059 -20.876 1.00 65.12 93 VAL A C 1
ATOM 701 O O . VAL A 1 93 ? -0.095 -7.025 -20.206 1.00 65.12 93 VAL A O 1
ATOM 704 N N . ARG A 1 94 ? -0.536 -9.212 -20.399 1.00 55.81 94 ARG A N 1
ATOM 705 C CA . ARG A 1 94 ? -1.090 -9.339 -19.040 1.00 55.81 94 ARG A CA 1
ATOM 706 C C . ARG A 1 94 ? -0.003 -9.397 -17.961 1.00 55.81 94 ARG A C 1
ATOM 708 O O . ARG A 1 94 ? -0.303 -9.030 -16.824 1.00 55.81 94 ARG A O 1
ATOM 715 N N . TRP A 1 95 ? 1.218 -9.802 -18.318 1.00 57.12 95 TRP A N 1
ATOM 716 C CA . TRP A 1 95 ? 2.302 -10.145 -17.390 1.00 57.12 95 TRP A CA 1
ATOM 717 C C . TRP A 1 95 ? 3.680 -9.719 -17.918 1.00 57.12 95 TRP A C 1
ATOM 719 O O . TRP A 1 95 ? 4.446 -10.534 -18.411 1.00 57.12 95 TRP A O 1
ATOM 729 N N . ASP A 1 96 ? 3.979 -8.426 -17.839 1.00 64.31 96 ASP A N 1
ATOM 730 C CA . ASP A 1 96 ? 5.243 -7.819 -18.285 1.00 64.31 96 ASP A CA 1
ATOM 731 C C . ASP A 1 96 ? 5.770 -6.754 -17.307 1.00 64.31 96 ASP A C 1
ATOM 733 O O . ASP A 1 96 ? 6.543 -5.867 -17.670 1.00 64.31 96 ASP A O 1
ATOM 737 N N . ASN A 1 97 ? 5.360 -6.849 -16.040 1.00 68.69 97 ASN A N 1
ATOM 738 C CA . ASN A 1 97 ? 5.840 -6.010 -14.939 1.00 68.69 97 ASN A CA 1
ATOM 739 C C . ASN A 1 97 ? 7.252 -6.430 -14.477 1.00 68.69 97 ASN A C 1
ATOM 741 O O . ASN A 1 97 ? 7.510 -6.530 -13.281 1.00 68.69 97 ASN A O 1
ATOM 745 N N . VAL A 1 98 ? 8.162 -6.694 -15.412 1.00 80.75 98 VAL A N 1
ATOM 746 C CA . VAL A 1 98 ? 9.532 -7.114 -15.105 1.00 80.75 98 VAL A CA 1
ATOM 747 C C . VAL A 1 98 ? 10.249 -5.982 -14.377 1.00 80.75 98 VAL A C 1
ATOM 749 O O . VAL A 1 98 ? 10.203 -4.830 -14.817 1.00 80.75 98 VAL A O 1
ATOM 752 N N . GLN A 1 99 ? 10.922 -6.291 -13.271 1.00 86.06 99 GLN A N 1
ATOM 753 C CA . GLN A 1 99 ? 11.755 -5.321 -12.569 1.00 86.06 99 GLN A CA 1
ATOM 754 C C . GLN A 1 99 ? 12.998 -4.995 -13.415 1.00 86.06 99 GLN A C 1
ATOM 756 O O . GLN A 1 99 ? 13.783 -5.877 -13.743 1.00 86.06 99 GLN A O 1
ATOM 761 N N . ILE A 1 100 ? 13.179 -3.723 -13.777 1.00 89.38 100 ILE A N 1
ATOM 762 C CA . ILE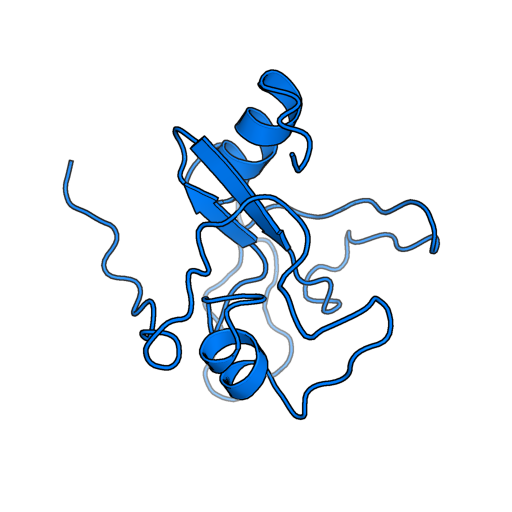 A 1 100 ? 14.271 -3.250 -14.652 1.00 89.38 100 ILE A CA 1
ATOM 763 C C . ILE A 1 100 ? 15.186 -2.215 -13.987 1.00 89.38 100 ILE A C 1
ATOM 765 O O . ILE A 1 100 ? 16.144 -1.751 -14.603 1.00 89.38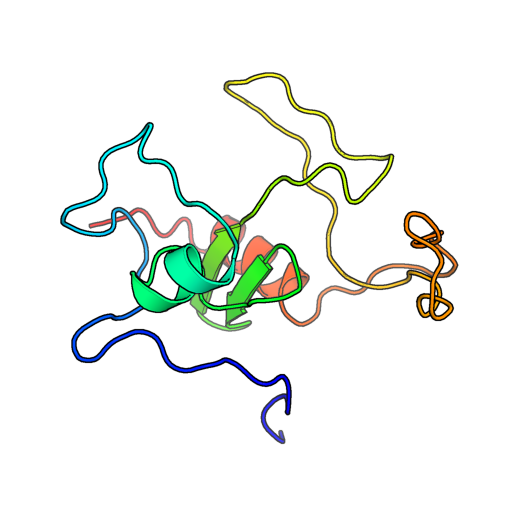 100 ILE A O 1
ATOM 769 N N . LYS A 1 101 ? 14.867 -1.790 -12.761 1.00 91.62 101 LYS A N 1
ATOM 770 C CA . LYS A 1 101 ? 15.677 -0.858 -11.970 1.00 91.62 101 LYS A CA 1
ATOM 771 C C . LYS A 1 101 ? 15.334 -0.947 -10.487 1.00 91.62 101 LYS A C 1
ATOM 773 O O . LYS A 1 101 ? 14.265 -1.442 -10.124 1.00 91.62 101 LYS A O 1
ATOM 778 N N . ASP A 1 102 ? 16.187 -0.367 -9.655 1.00 95.19 102 ASP A N 1
ATOM 779 C CA . ASP A 1 102 ? 15.953 -0.274 -8.218 1.00 95.19 102 ASP A CA 1
ATOM 780 C C . ASP A 1 102 ? 14.681 0.516 -7.886 1.00 95.19 102 ASP A C 1
ATOM 782 O O . ASP A 1 102 ? 14.291 1.474 -8.569 1.00 95.19 102 ASP A O 1
ATOM 786 N N . GLN A 1 103 ? 14.023 0.094 -6.809 1.00 94.31 103 GLN A N 1
ATOM 787 C CA . GLN A 1 103 ? 12.907 0.826 -6.230 1.00 94.31 103 GLN A CA 1
ATOM 788 C C . GLN A 1 103 ? 13.407 1.963 -5.341 1.00 94.31 103 GLN A C 1
ATOM 790 O O . GLN A 1 103 ? 14.475 1.900 -4.740 1.00 94.31 103 GLN A O 1
ATOM 795 N N . GLU A 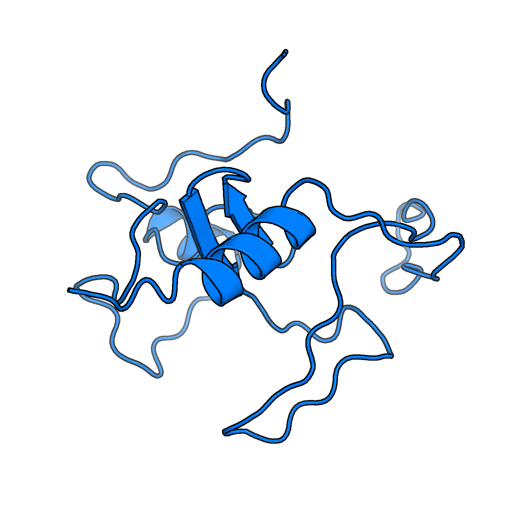1 104 ? 12.585 2.999 -5.208 1.00 95.12 104 GLU A N 1
ATOM 796 C CA . GLU A 1 104 ? 12.915 4.175 -4.408 1.00 95.12 104 GLU A CA 1
ATOM 797 C C . GLU A 1 104 ? 11.945 4.339 -3.234 1.00 95.12 104 GLU A C 1
ATOM 799 O O . GLU A 1 104 ? 10.757 4.007 -3.323 1.00 95.12 104 GLU A O 1
ATOM 804 N N . TRP A 1 105 ? 12.422 4.964 -2.154 1.00 94.19 1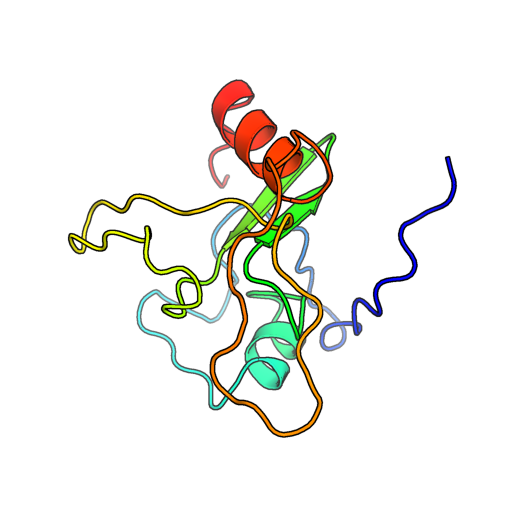05 TRP A N 1
ATOM 805 C CA . TRP A 1 105 ? 11.603 5.394 -1.017 1.00 94.19 105 TRP A CA 1
ATOM 806 C C . TRP A 1 105 ? 10.787 6.650 -1.341 1.00 94.19 105 TRP A C 1
ATOM 808 O O . TRP A 1 105 ? 10.952 7.711 -0.741 1.00 94.19 105 TRP A O 1
ATOM 818 N N . THR A 1 106 ? 9.875 6.532 -2.302 1.00 94.19 106 THR A N 1
ATOM 819 C CA . THR A 1 106 ? 8.961 7.603 -2.712 1.00 94.19 106 THR A CA 1
ATOM 820 C C . THR A 1 106 ? 7.524 7.084 -2.807 1.00 94.19 106 THR A C 1
ATOM 822 O O . THR A 1 106 ? 7.270 5.880 -2.792 1.00 94.19 106 THR A O 1
ATOM 825 N N . ARG A 1 107 ? 6.544 7.995 -2.879 1.00 93.81 107 ARG A N 1
ATOM 826 C CA . ARG A 1 107 ? 5.114 7.671 -3.074 1.00 93.81 107 ARG A CA 1
ATOM 827 C C . ARG A 1 107 ? 4.596 6.634 -2.058 1.00 93.81 107 ARG A C 1
ATOM 829 O O . ARG A 1 107 ? 4.717 6.867 -0.856 1.00 93.81 107 ARG A O 1
ATOM 836 N N . GLY A 1 108 ? 4.000 5.530 -2.523 1.00 94.12 108 GLY A N 1
ATOM 837 C CA . GLY A 1 108 ? 3.471 4.458 -1.680 1.00 94.12 108 GLY A CA 1
ATOM 838 C C . GLY A 1 108 ? 4.537 3.779 -0.821 1.00 94.12 108 GLY A C 1
ATOM 839 O O . GLY A 1 108 ? 4.267 3.495 0.340 1.00 94.12 108 GLY A O 1
ATOM 840 N N . ASN A 1 109 ? 5.764 3.620 -1.324 1.00 96.31 109 ASN A N 1
ATOM 841 C CA . ASN A 1 109 ? 6.851 2.969 -0.577 1.00 96.31 109 ASN A CA 1
ATOM 842 C C . ASN A 1 109 ? 7.211 3.783 0.664 1.00 96.31 109 ASN A C 1
ATOM 844 O O . ASN A 1 109 ? 7.304 3.259 1.771 1.00 96.31 109 ASN A O 1
ATOM 848 N N . LEU A 1 110 ? 7.330 5.103 0.496 1.00 96.56 110 LEU A N 1
ATOM 849 C CA . LEU A 1 110 ? 7.543 6.003 1.624 1.00 96.56 110 LEU A CA 1
ATOM 850 C C . LEU A 1 110 ? 6.328 6.034 2.561 1.00 96.56 110 LEU A C 1
ATOM 852 O O . LEU A 1 110 ? 6.503 6.101 3.771 1.00 96.56 110 LEU A O 1
ATOM 856 N N . ALA A 1 111 ? 5.103 5.948 2.035 1.00 95.81 111 ALA A N 1
ATOM 857 C CA . ALA A 1 111 ? 3.904 5.868 2.867 1.00 95.81 111 ALA A CA 1
ATOM 858 C C . ALA A 1 111 ? 3.900 4.608 3.760 1.00 95.81 111 ALA A C 1
ATOM 860 O O . ALA A 1 111 ? 3.605 4.721 4.948 1.00 95.81 111 ALA A O 1
ATOM 861 N N . LEU A 1 112 ? 4.305 3.445 3.235 1.00 95.75 112 LEU A N 1
ATOM 862 C CA . LEU A 1 112 ? 4.483 2.214 4.019 1.00 95.75 112 LEU A CA 1
ATOM 863 C C . LEU A 1 112 ? 5.565 2.375 5.095 1.00 95.75 112 LEU A C 1
ATOM 865 O O . LEU A 1 112 ? 5.329 2.059 6.263 1.00 95.75 112 LEU A O 1
ATOM 869 N N . ALA A 1 113 ? 6.720 2.947 4.738 1.00 95.62 113 ALA A N 1
ATOM 870 C CA . ALA A 1 113 ? 7.786 3.226 5.702 1.00 95.62 113 ALA A CA 1
ATOM 871 C C . ALA A 1 113 ? 7.315 4.160 6.830 1.00 95.62 113 ALA A C 1
ATOM 873 O O . ALA A 1 113 ? 7.660 3.964 7.996 1.00 95.62 113 ALA A O 1
ATOM 874 N N . ILE A 1 114 ? 6.492 5.162 6.510 1.00 95.19 114 ILE A N 1
ATOM 875 C CA . ILE A 1 114 ? 5.897 6.060 7.503 1.00 95.19 114 ILE A CA 1
ATOM 876 C C . ILE A 1 114 ? 4.892 5.326 8.392 1.00 95.19 114 ILE A C 1
ATOM 878 O O . ILE A 1 114 ? 4.905 5.561 9.600 1.00 95.19 114 ILE A O 1
ATOM 882 N N . SER A 1 115 ? 4.075 4.412 7.859 1.00 94.44 115 SER A N 1
ATOM 883 C CA . SER A 1 115 ? 3.207 3.566 8.694 1.00 94.44 115 SER A CA 1
ATOM 884 C C . SER A 1 115 ? 4.026 2.755 9.699 1.00 94.44 115 SER A C 1
ATOM 886 O O . SER A 1 115 ? 3.700 2.741 10.886 1.00 94.44 115 SER A O 1
ATOM 888 N N . TRP A 1 116 ? 5.151 2.169 9.272 1.00 93.94 116 TRP A N 1
ATOM 889 C CA . TRP A 1 116 ? 6.048 1.458 10.186 1.00 93.94 116 TRP A CA 1
ATOM 890 C C . TRP A 1 116 ? 6.657 2.377 11.254 1.00 93.94 116 TRP A C 1
ATOM 892 O O . TRP A 1 116 ? 6.729 1.970 12.411 1.00 93.94 116 TRP A O 1
ATOM 902 N N . ARG A 1 117 ? 7.069 3.601 10.896 1.00 92.94 117 ARG A N 1
ATOM 903 C CA . ARG A 1 117 ? 7.659 4.569 11.843 1.00 92.94 117 ARG A CA 1
ATOM 904 C C . ARG A 1 117 ? 6.654 5.102 12.855 1.00 92.94 117 ARG A C 1
ATOM 906 O O . ARG A 1 117 ? 6.995 5.293 14.013 1.00 92.94 117 ARG A O 1
ATOM 913 N N . THR A 1 118 ? 5.443 5.398 12.398 1.00 91.69 118 THR A N 1
ATOM 914 C CA . THR A 1 118 ? 4.430 6.083 13.211 1.00 91.69 118 THR A CA 1
ATOM 915 C C . THR A 1 118 ? 3.562 5.126 14.009 1.00 91.69 118 THR A C 1
ATOM 917 O O . THR A 1 118 ? 2.938 5.568 14.967 1.00 91.69 118 THR A O 1
ATOM 920 N N . LYS A 1 119 ? 3.511 3.839 13.625 1.00 85.50 119 LYS A N 1
ATOM 921 C CA . LYS A 1 119 ? 2.696 2.803 14.279 1.00 85.50 119 LYS A CA 1
ATOM 922 C C . LYS A 1 119 ? 1.247 3.249 14.498 1.00 85.50 119 LYS A C 1
ATOM 924 O O . LYS A 1 119 ? 0.637 2.888 15.499 1.00 85.50 119 LYS A O 1
ATOM 929 N N . LYS A 1 120 ? 0.705 4.056 13.576 1.00 76.06 120 LYS A N 1
ATOM 930 C CA . LYS A 1 120 ? -0.687 4.501 13.650 1.00 76.06 120 LYS A CA 1
ATOM 931 C C . LYS A 1 120 ? -1.585 3.276 13.638 1.00 76.06 120 LYS A C 1
ATOM 933 O O . LYS A 1 120 ? -1.707 2.601 12.619 1.00 76.06 120 LYS A O 1
ATOM 938 N N . VAL A 1 121 ? -2.176 3.007 14.788 1.00 58.06 121 VAL A N 1
ATOM 939 C CA . VAL A 1 121 ? -3.243 2.033 14.942 1.00 58.06 121 VAL A CA 1
ATOM 940 C C . VAL A 1 121 ? -4.570 2.710 14.599 1.00 58.06 121 VAL A C 1
ATOM 942 O O . VAL A 1 121 ? -4.723 3.909 14.861 1.00 58.06 121 VAL A O 1
ATOM 945 N N . PRO A 1 122 ? -5.510 1.981 13.980 1.00 58.19 122 PRO A N 1
ATOM 946 C CA . PRO A 1 122 ? -6.907 2.395 13.924 1.00 58.19 122 PRO A CA 1
ATOM 947 C C . PRO A 1 122 ? -7.386 2.792 15.326 1.00 58.19 122 PRO A C 1
ATOM 949 O O . PRO A 1 122 ? -7.117 2.056 16.276 1.00 58.19 122 PRO A O 1
ATOM 952 N N . LEU A 1 123 ? -8.023 3.959 15.452 1.00 49.28 123 LEU A N 1
ATOM 953 C CA . LEU A 1 123 ? -8.735 4.350 16.675 1.00 49.28 123 LEU A CA 1
ATOM 954 C C . LEU A 1 123 ? -10.071 3.615 16.769 1.00 49.28 123 LEU A C 1
ATOM 956 O O . LEU A 1 123 ? -10.729 3.495 15.709 1.00 49.28 123 LEU A O 1
#

Organism: NCBI:txid109636

Secondary structure (DSSP, 8-state):
--------PPPSTT--SS-SSPPTT--TT---SSHHHHHHTTS---SSSSEEEETTTEEEEE---S-STT-EE-SS-EE-PPS--BPPPPTT-SS---B-S---S-HHHHHHHHHHHH-----